Protein AF-A0A7C7L9P2-F1 (afdb_monomer_lite)

Radius of gyration: 12.27 Å; chains: 1; bounding box: 27×23×30 Å

pLDDT: mean 86.63, std 9.26, range [55.41, 95.69]

Foldseek 3Di:
DDPPQKDWQWKDDPPDTGGDDPPDDDDPPIDTDMDHPDPVCVVVVVVVVDDPPPPD

Structure (mmCIF, N/CA/C/O backbone):
data_AF-A0A7C7L9P2-F1
#
_entry.id   AF-A0A7C7L9P2-F1
#
loop_
_atom_site.group_PDB
_atom_site.id
_atom_site.type_symbol
_atom_site.label_atom_id
_atom_site.label_alt_id
_atom_site.label_comp_id
_atom_site.label_asym_id
_atom_site.label_entity_id
_atom_site.label_seq_id
_atom_site.pdbx_PDB_ins_code
_atom_site.Cartn_x
_atom_site.Cartn_y
_atom_site.Cartn_z
_atom_site.occupancy
_atom_site.B_iso_or_equiv
_atom_site.auth_seq_id
_atom_site.auth_comp_id
_atom_site.auth_asym_id
_atom_site.auth_atom_id
_atom_site.pdbx_PDB_model_num
ATOM 1 N N . LYS A 1 1 ? 1.562 7.218 -4.815 1.00 74.69 1 LYS A N 1
ATOM 2 C CA . LYS A 1 1 ? 1.344 6.572 -6.140 1.00 74.69 1 LYS A CA 1
ATOM 3 C C . LYS A 1 1 ? 1.994 5.201 -6.086 1.00 74.69 1 LYS A C 1
ATOM 5 O O . LYS A 1 1 ? 3.083 5.129 -5.540 1.00 74.69 1 LYS A O 1
ATOM 10 N N . LEU A 1 2 ? 1.350 4.159 -6.614 1.00 84.44 2 LEU A N 1
ATOM 11 C CA . LEU A 1 2 ? 1.931 2.811 -6.630 1.00 84.44 2 LEU A CA 1
ATOM 12 C C . LEU A 1 2 ? 3.142 2.739 -7.580 1.00 84.44 2 LEU A C 1
ATOM 14 O O . LEU A 1 2 ? 3.141 3.456 -8.591 1.00 84.44 2 LEU A O 1
ATOM 18 N N . PRO A 1 3 ? 4.145 1.887 -7.293 1.00 86.56 3 PRO A N 1
ATOM 19 C CA . PRO A 1 3 ? 5.257 1.645 -8.202 1.00 86.56 3 PRO A CA 1
ATOM 20 C C . PRO A 1 3 ? 4.766 1.097 -9.545 1.00 86.56 3 PRO A C 1
ATOM 22 O O . PRO A 1 3 ? 3.692 0.495 -9.652 1.00 86.56 3 PRO A O 1
ATOM 25 N N . LYS A 1 4 ? 5.547 1.312 -10.607 1.00 88.56 4 LYS A N 1
ATOM 26 C CA . LYS A 1 4 ? 5.197 0.784 -11.932 1.00 88.56 4 LYS A CA 1
ATOM 27 C C . LYS A 1 4 ? 5.176 -0.744 -11.894 1.00 88.56 4 LYS A C 1
ATOM 29 O O . LYS A 1 4 ? 6.126 -1.360 -11.427 1.00 88.56 4 LYS A O 1
ATOM 34 N N . GLY A 1 5 ? 4.122 -1.335 -12.453 1.00 88.81 5 GLY A N 1
ATOM 35 C CA . GLY A 1 5 ? 3.946 -2.788 -12.453 1.00 88.81 5 GLY A CA 1
ATOM 36 C C . GLY A 1 5 ? 3.403 -3.349 -11.137 1.00 88.81 5 GLY A C 1
ATOM 37 O O . GLY A 1 5 ? 3.431 -4.565 -10.966 1.00 88.81 5 GLY A O 1
ATOM 38 N N . THR A 1 6 ? 2.904 -2.492 -10.239 1.00 90.50 6 THR A N 1
ATOM 39 C CA . THR A 1 6 ? 2.188 -2.896 -9.024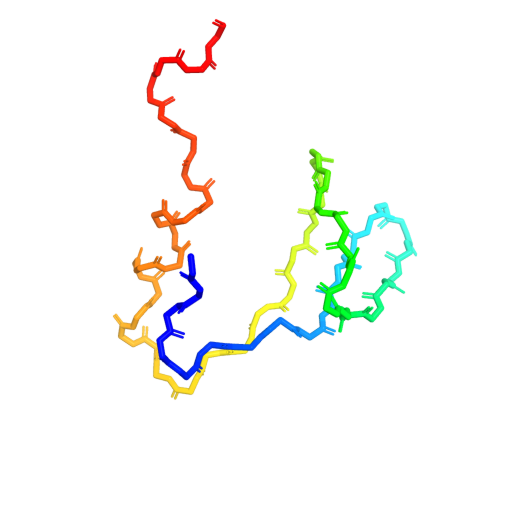 1.00 90.50 6 THR A CA 1
ATOM 40 C C . THR A 1 6 ? 0.683 -2.700 -9.202 1.00 90.50 6 THR A C 1
ATOM 42 O O . THR A 1 6 ? 0.238 -1.662 -9.693 1.00 90.50 6 THR A O 1
ATOM 45 N N . THR A 1 7 ? -0.121 -3.687 -8.807 1.00 90.75 7 THR A N 1
ATOM 46 C CA . THR A 1 7 ? -1.594 -3.624 -8.813 1.00 90.75 7 THR A CA 1
ATOM 47 C C . THR A 1 7 ? -2.145 -4.132 -7.486 1.00 90.75 7 THR A C 1
ATOM 49 O O . THR A 1 7 ? -1.652 -5.126 -6.960 1.00 90.75 7 THR A O 1
ATOM 52 N N . ILE A 1 8 ? -3.161 -3.460 -6.940 1.00 90.50 8 ILE A N 1
ATOM 53 C CA . ILE A 1 8 ? -3.876 -3.927 -5.745 1.00 90.50 8 ILE A CA 1
ATOM 54 C C . ILE A 1 8 ? -4.969 -4.890 -6.203 1.00 90.50 8 ILE A C 1
ATOM 56 O O . ILE A 1 8 ? -5.798 -4.518 -7.028 1.00 90.50 8 ILE A O 1
ATOM 60 N N . GLY A 1 9 ? -4.955 -6.121 -5.696 1.00 91.25 9 GLY A N 1
ATOM 61 C CA . GLY A 1 9 ? -5.977 -7.120 -6.012 1.00 91.25 9 GLY A CA 1
ATOM 62 C C . GLY A 1 9 ? -7.150 -7.080 -5.040 1.00 91.25 9 GLY A C 1
ATOM 63 O O . GLY A 1 9 ? -8.309 -7.057 -5.450 1.00 91.25 9 GLY A O 1
ATOM 64 N N . ALA A 1 10 ? -6.847 -7.060 -3.744 1.00 94.81 10 ALA A N 1
ATOM 65 C CA . ALA A 1 10 ? -7.853 -7.085 -2.694 1.00 94.81 10 ALA A CA 1
ATOM 66 C C . ALA A 1 10 ? -7.329 -6.479 -1.391 1.00 94.81 10 ALA A C 1
ATOM 68 O O . ALA A 1 10 ? -6.120 -6.372 -1.175 1.00 94.81 10 ALA A O 1
ATOM 69 N N . ILE A 1 11 ? -8.264 -6.126 -0.520 1.00 94.56 11 ILE A N 1
ATOM 70 C CA . ILE A 1 11 ? -8.029 -5.717 0.859 1.00 94.56 11 ILE A CA 1
ATOM 71 C C . ILE A 1 11 ? -8.733 -6.732 1.754 1.00 94.56 11 ILE A C 1
ATOM 73 O O . ILE A 1 11 ? -9.904 -7.037 1.543 1.00 94.56 11 ILE A O 1
ATOM 77 N N . VAL A 1 12 ? -8.027 -7.264 2.742 1.00 95.69 12 VAL A N 1
ATOM 78 C CA . VAL A 1 12 ? -8.587 -8.148 3.761 1.00 95.69 12 VAL A CA 1
ATOM 79 C C . VAL A 1 12 ? -8.751 -7.350 5.049 1.00 95.69 12 VAL A C 1
ATOM 81 O O . VAL A 1 12 ? -7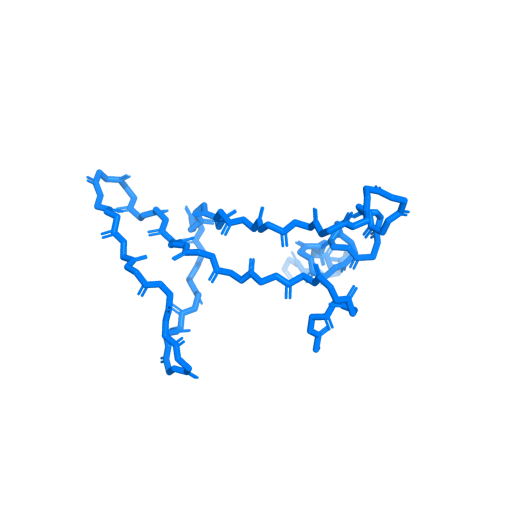.773 -6.830 5.589 1.00 95.69 12 VAL A O 1
ATOM 84 N N . ARG A 1 13 ? -9.995 -7.249 5.526 1.00 95.06 13 ARG A N 1
ATOM 85 C CA . ARG A 1 13 ? -10.378 -6.521 6.741 1.00 95.06 13 ARG A CA 1
ATOM 86 C C . ARG A 1 13 ? -11.096 -7.473 7.688 1.00 95.06 13 ARG A C 1
ATOM 88 O O . ARG A 1 13 ? -12.259 -7.818 7.466 1.00 95.06 13 ARG A O 1
ATOM 95 N N . GLY A 1 14 ? -10.392 -7.913 8.728 1.00 92.12 14 GLY A N 1
ATOM 96 C CA . GLY A 1 14 ? -10.847 -9.030 9.558 1.00 92.12 14 GLY A CA 1
ATOM 97 C C . GLY A 1 14 ? -11.067 -10.274 8.695 1.00 92.12 14 GLY A C 1
ATOM 98 O O . GLY 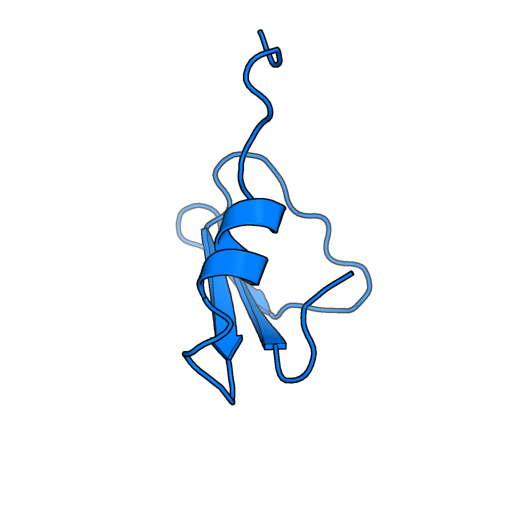A 1 14 ? -10.170 -10.682 7.964 1.00 92.12 14 GLY A O 1
ATOM 99 N N . ASP A 1 15 ? -12.285 -10.813 8.718 1.00 93.38 15 ASP A N 1
ATOM 100 C CA . ASP A 1 15 ? -12.656 -12.017 7.959 1.00 93.38 15 ASP A CA 1
ATOM 101 C C . ASP A 1 15 ? -13.257 -11.714 6.572 1.00 93.38 15 ASP A C 1
ATOM 103 O O . ASP A 1 15 ? -13.777 -12.607 5.901 1.00 93.38 15 ASP A O 1
ATOM 107 N N . GLN A 1 16 ? -13.233 -10.450 6.133 1.00 93.31 16 GLN A N 1
ATOM 108 C CA . GLN A 1 16 ? -13.813 -10.029 4.857 1.00 93.31 16 GLN A CA 1
ATOM 109 C C . GLN A 1 16 ? -12.739 -9.727 3.818 1.00 93.31 16 GLN A C 1
ATOM 111 O O . GLN A 1 16 ? -11.748 -9.060 4.108 1.00 93.31 16 GLN A O 1
ATOM 116 N N . VAL A 1 17 ? -12.985 -10.158 2.578 1.00 94.25 17 VAL A N 1
ATOM 117 C CA . VAL A 1 17 ? -12.165 -9.818 1.410 1.00 94.25 17 VAL A CA 1
ATOM 118 C C . VAL A 1 17 ? -12.923 -8.807 0.554 1.00 94.25 17 VAL A C 1
ATOM 120 O O . VAL A 1 17 ? -13.985 -9.113 0.013 1.00 94.25 17 VAL A O 1
ATOM 123 N N . LEU A 1 18 ? -12.368 -7.606 0.416 1.00 93.50 18 LEU A N 1
ATOM 124 C CA . LEU A 1 18 ? -12.867 -6.541 -0.446 1.00 93.50 18 LEU A CA 1
ATOM 125 C C . LEU A 1 18 ? -12.041 -6.508 -1.736 1.00 93.50 18 LEU A C 1
ATOM 127 O O . LEU A 1 18 ? -10.818 -6.385 -1.685 1.00 93.50 18 LEU A O 1
ATOM 131 N N . ILE A 1 19 ? -12.689 -6.598 -2.898 1.00 91.25 19 ILE A N 1
ATOM 132 C CA . ILE A 1 19 ? -12.007 -6.399 -4.185 1.00 91.25 19 ILE A CA 1
ATOM 133 C C . ILE A 1 19 ? -11.597 -4.932 -4.295 1.00 91.25 19 ILE A C 1
ATOM 135 O O . ILE A 1 19 ? -12.408 -4.037 -4.061 1.00 91.25 19 ILE A O 1
ATOM 139 N N . ALA A 1 20 ? -10.326 -4.686 -4.612 1.00 87.75 20 ALA A N 1
ATOM 140 C CA . ALA A 1 20 ? -9.804 -3.331 -4.658 1.00 87.75 20 ALA A CA 1
ATOM 141 C C . ALA 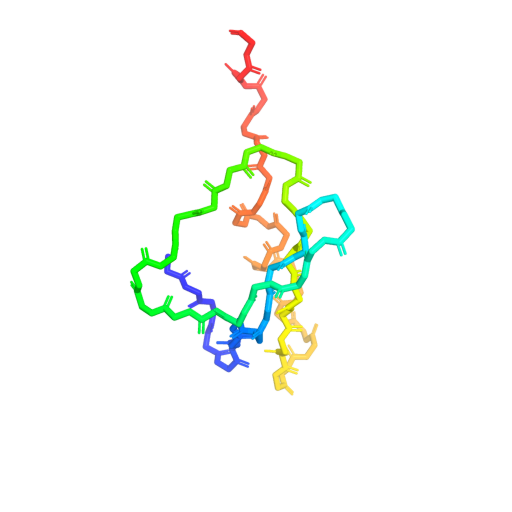A 1 20 ? -10.342 -2.583 -5.883 1.00 87.75 20 ALA A C 1
ATOM 143 O O . ALA A 1 20 ? -10.155 -3.004 -7.025 1.00 87.75 20 ALA A O 1
ATOM 144 N N . HIS A 1 21 ? -10.978 -1.442 -5.633 1.00 85.62 21 HIS A N 1
ATOM 145 C CA . HIS A 1 21 ? -11.470 -0.528 -6.656 1.00 85.62 21 HIS A CA 1
ATOM 146 C C . HIS A 1 21 ? -10.848 0.864 -6.482 1.00 85.62 21 HIS A C 1
ATOM 148 O O . HIS A 1 21 ? -10.145 1.146 -5.513 1.00 85.62 21 HIS A O 1
ATOM 154 N N . HIS A 1 22 ? -11.082 1.750 -7.453 1.00 80.75 22 HIS A N 1
ATOM 155 C CA . HIS A 1 22 ? -10.468 3.083 -7.526 1.00 80.75 22 HIS A CA 1
ATOM 156 C C . HIS A 1 22 ? -10.819 4.031 -6.363 1.00 80.75 22 HIS A C 1
ATOM 158 O O . HIS A 1 22 ? -10.175 5.060 -6.193 1.00 80.75 22 HIS A O 1
ATOM 164 N N . ASP A 1 23 ? -11.846 3.697 -5.589 1.00 84.25 23 ASP A N 1
ATOM 165 C CA . ASP A 1 23 ? -12.465 4.495 -4.530 1.00 84.25 23 ASP A CA 1
ATOM 166 C C . ASP A 1 23 ? -12.396 3.799 -3.165 1.00 84.25 23 ASP A C 1
ATOM 168 O O . ASP A 1 23 ? -12.901 4.321 -2.172 1.00 84.25 23 ASP A O 1
ATOM 172 N N . THR A 1 24 ? -11.765 2.623 -3.089 1.00 85.19 24 THR A N 1
ATOM 173 C CA . THR A 1 24 ? -11.644 1.898 -1.827 1.00 85.19 24 THR A CA 1
ATOM 174 C C . THR A 1 24 ? -10.652 2.603 -0.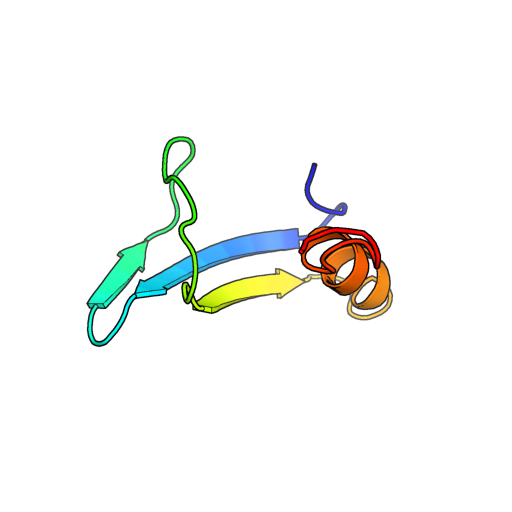903 1.00 85.19 24 THR A C 1
ATOM 176 O O . THR A 1 24 ? -9.481 2.777 -1.240 1.00 85.19 24 THR A O 1
ATOM 179 N N . VAL A 1 25 ? -11.124 3.003 0.280 1.00 88.88 25 VAL A N 1
ATOM 180 C CA . VAL A 1 25 ? -10.304 3.658 1.308 1.00 88.88 25 VAL A CA 1
ATOM 181 C C . VAL A 1 25 ? -9.684 2.603 2.224 1.00 88.88 25 VAL A C 1
ATOM 183 O O . VAL A 1 25 ? -10.397 1.799 2.833 1.00 88.88 25 VAL A O 1
ATOM 186 N N . ILE A 1 26 ? -8.354 2.635 2.321 1.00 88.50 26 ILE A N 1
ATOM 187 C CA . ILE A 1 26 ? -7.564 1.807 3.239 1.00 88.50 26 ILE A CA 1
ATOM 188 C C . ILE A 1 26 ? -7.712 2.366 4.653 1.00 88.50 26 ILE A C 1
ATOM 190 O O . ILE A 1 26 ? -7.612 3.576 4.863 1.00 88.50 26 ILE A O 1
ATOM 194 N N . LEU A 1 27 ? -7.937 1.479 5.611 1.00 89.44 27 LEU A N 1
ATOM 195 C CA . LEU A 1 27 ? -8.016 1.782 7.033 1.00 89.44 27 LEU A CA 1
ATOM 196 C C . LEU A 1 27 ? -6.870 1.101 7.789 1.00 89.44 27 LEU A C 1
ATOM 198 O O . LEU A 1 27 ? -6.172 0.242 7.249 1.00 89.44 27 LEU A O 1
ATOM 202 N N . SER A 1 28 ? -6.676 1.488 9.048 1.00 88.69 28 SER A N 1
ATOM 203 C CA . SER A 1 28 ? -5.761 0.779 9.945 1.00 88.69 28 SER A CA 1
ATOM 204 C C . SER A 1 28 ? -6.136 -0.702 10.048 1.00 88.69 28 SER A C 1
ATOM 206 O O . SER A 1 28 ? -7.318 -1.043 10.013 1.00 88.69 28 SER A O 1
ATOM 208 N N . ASP A 1 29 ? -5.119 -1.554 10.179 1.00 88.81 29 ASP A N 1
ATOM 209 C CA . ASP A 1 29 ? -5.215 -3.022 10.260 1.00 88.81 29 ASP A CA 1
ATOM 210 C C . ASP A 1 29 ? -5.711 -3.738 8.986 1.00 88.81 29 ASP A C 1
ATOM 212 O O . ASP A 1 29 ? -5.882 -4.962 8.976 1.00 88.81 29 ASP A O 1
ATOM 216 N N . ASP A 1 30 ? -5.887 -3.011 7.879 1.00 92.06 30 ASP A N 1
ATOM 217 C CA . ASP A 1 30 ? -6.138 -3.622 6.576 1.00 92.06 30 ASP A CA 1
ATOM 218 C C . ASP A 1 30 ? -4.906 -4.381 6.069 1.00 92.06 30 ASP A C 1
ATOM 220 O O . ASP A 1 30 ? -3.798 -3.846 5.995 1.00 92.06 30 ASP A O 1
ATOM 224 N N . HIS A 1 31 ? -5.120 -5.613 5.611 1.00 92.12 31 HIS A N 1
ATOM 225 C CA . HIS A 1 31 ? -4.096 -6.387 4.917 1.00 92.12 31 HIS A CA 1
ATOM 226 C C . HIS A 1 31 ? -4.302 -6.267 3.410 1.00 92.12 31 HIS A C 1
ATOM 228 O O . HIS A 1 31 ? -5.320 -6.695 2.868 1.00 92.12 31 HIS A O 1
ATOM 234 N N . ILE A 1 32 ? -3.329 -5.698 2.709 1.00 91.75 32 ILE A N 1
ATOM 235 C CA . ILE A 1 32 ? -3.460 -5.405 1.281 1.00 91.75 32 ILE A CA 1
ATOM 236 C C . ILE A 1 32 ? -2.728 -6.465 0.462 1.00 91.75 32 ILE A C 1
ATOM 238 O O . ILE A 1 32 ? -1.529 -6.679 0.626 1.00 91.75 32 ILE A O 1
ATOM 242 N N . ILE A 1 33 ? -3.441 -7.100 -0.468 1.00 92.56 33 ILE A N 1
ATOM 243 C CA . ILE A 1 33 ? -2.867 -8.053 -1.419 1.00 92.56 33 ILE A CA 1
ATOM 244 C C . ILE A 1 33 ? -2.447 -7.293 -2.678 1.00 92.56 33 ILE A C 1
ATOM 246 O O . ILE A 1 33 ? -3.282 -6.784 -3.433 1.00 92.56 33 ILE A O 1
ATOM 250 N N . LEU A 1 34 ? -1.136 -7.237 -2.909 1.00 91.56 34 LEU A N 1
ATOM 251 C CA . LEU A 1 34 ? -0.509 -6.557 -4.040 1.00 91.56 34 LEU A CA 1
ATOM 252 C C . LEU A 1 34 ? 0.132 -7.571 -4.986 1.00 91.56 34 LEU A C 1
AT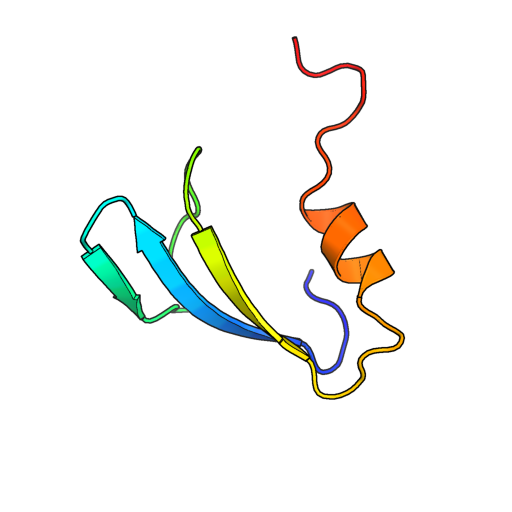OM 254 O O . LEU A 1 34 ? 0.805 -8.506 -4.557 1.00 91.56 34 LEU A O 1
ATOM 258 N N . PHE A 1 35 ? -0.019 -7.339 -6.284 1.00 91.56 35 PHE A N 1
ATOM 259 C CA . PHE A 1 35 ? 0.697 -8.058 -7.328 1.00 91.56 35 PHE A CA 1
ATOM 260 C C . PHE A 1 35 ? 1.779 -7.157 -7.899 1.00 91.56 35 PHE A C 1
ATOM 262 O O . PHE A 1 35 ? 1.487 -6.058 -8.372 1.00 91.56 35 PHE A O 1
ATOM 269 N N . LEU A 1 36 ? 3.023 -7.628 -7.857 1.00 91.88 36 LEU A N 1
ATOM 270 C CA . LEU A 1 36 ? 4.169 -6.966 -8.463 1.00 91.88 36 LEU A CA 1
ATOM 271 C C . LEU A 1 36 ? 4.644 -7.808 -9.644 1.00 91.88 36 LEU A C 1
ATOM 273 O O . LEU A 1 36 ? 4.939 -8.991 -9.487 1.00 91.88 36 LEU A O 1
ATOM 277 N N . VAL A 1 37 ? 4.759 -7.187 -10.815 1.00 93.75 37 VAL A N 1
ATOM 278 C CA . VAL A 1 37 ? 5.371 -7.829 -11.991 1.00 93.75 37 VAL A CA 1
ATOM 279 C C . VAL A 1 37 ? 6.891 -7.954 -11.818 1.00 93.75 37 VAL A C 1
ATOM 281 O O . VAL A 1 37 ? 7.494 -8.914 -12.289 1.00 93.75 37 VAL A O 1
ATOM 284 N N . ASP A 1 38 ? 7.508 -7.003 -11.113 1.00 92.06 38 ASP A N 1
ATOM 285 C CA . ASP A 1 38 ? 8.945 -6.962 -10.840 1.00 92.06 38 ASP A CA 1
ATOM 286 C C . ASP A 1 38 ? 9.206 -6.946 -9.329 1.00 92.06 38 ASP A C 1
ATOM 288 O O . ASP A 1 38 ? 8.958 -5.954 -8.641 1.00 92.06 38 ASP A O 1
ATOM 292 N N . LYS A 1 39 ? 9.742 -8.055 -8.811 1.00 89.56 39 LYS A N 1
ATOM 293 C CA . LYS A 1 39 ? 10.048 -8.220 -7.383 1.00 89.56 39 LYS A CA 1
ATOM 294 C C . LYS A 1 39 ? 11.171 -7.311 -6.879 1.00 89.56 39 LYS A C 1
ATOM 296 O O . LYS A 1 39 ? 11.306 -7.148 -5.673 1.00 89.56 39 LYS A O 1
ATOM 301 N N . THR A 1 40 ? 11.993 -6.729 -7.756 1.00 91.81 40 THR A N 1
ATOM 302 C CA . THR A 1 40 ? 13.060 -5.806 -7.322 1.00 91.81 40 THR A CA 1
ATOM 303 C C . THR A 1 40 ? 12.500 -4.512 -6.729 1.00 91.81 40 THR A C 1
ATOM 305 O O . THR A 1 40 ? 13.203 -3.809 -6.013 1.00 91.81 40 THR A O 1
ATOM 308 N N . ARG A 1 41 ? 11.210 -4.238 -6.961 1.00 88.69 41 ARG A N 1
ATOM 309 C CA . ARG A 1 41 ? 10.481 -3.062 -6.474 1.00 88.69 41 ARG A CA 1
ATOM 310 C C . ARG A 1 41 ? 9.792 -3.259 -5.125 1.00 88.69 41 ARG A C 1
ATOM 312 O O . ARG A 1 41 ? 9.013 -2.401 -4.723 1.00 88.69 41 ARG A O 1
ATOM 319 N N . ILE A 1 42 ? 10.039 -4.374 -4.433 1.00 89.88 42 ILE A N 1
ATOM 320 C CA . ILE A 1 42 ? 9.433 -4.640 -3.118 1.00 89.88 42 ILE A CA 1
ATOM 321 C C . ILE A 1 42 ? 9.738 -3.503 -2.135 1.00 89.88 42 ILE A C 1
ATOM 323 O O . ILE A 1 42 ? 8.822 -3.028 -1.476 1.00 89.88 42 ILE A O 1
ATOM 327 N N . THR A 1 43 ? 10.968 -2.984 -2.120 1.00 90.50 43 THR A N 1
ATOM 328 C CA . THR A 1 43 ? 11.354 -1.884 -1.220 1.00 90.50 43 THR A CA 1
ATOM 329 C C . THR A 1 43 ? 10.545 -0.605 -1.468 1.00 90.50 43 THR A C 1
ATOM 331 O O . THR A 1 43 ? 10.099 0.024 -0.519 1.00 90.50 43 THR A O 1
ATOM 334 N N . GLU A 1 44 ? 10.240 -0.264 -2.729 1.00 90.25 44 GLU A N 1
ATOM 335 C CA . GLU A 1 44 ? 9.375 0.890 -3.044 1.00 90.25 44 GLU A CA 1
ATOM 336 C C . GLU A 1 44 ? 7.947 0.714 -2.491 1.00 90.25 44 GLU A C 1
ATOM 338 O O . GLU A 1 44 ? 7.254 1.693 -2.218 1.00 90.25 44 GLU A O 1
ATOM 343 N N . VAL A 1 45 ? 7.477 -0.534 -2.376 1.00 89.12 45 VAL A N 1
ATOM 344 C CA . VAL A 1 45 ? 6.176 -0.855 -1.780 1.00 89.12 45 VAL A CA 1
ATOM 345 C C . VAL A 1 45 ? 6.248 -0.783 -0.258 1.00 89.12 45 VAL A C 1
ATOM 347 O O . VAL A 1 45 ? 5.351 -0.205 0.345 1.00 89.12 45 VAL A O 1
ATOM 350 N N . GLU A 1 46 ? 7.299 -1.316 0.362 1.00 88.00 46 GLU A N 1
ATOM 351 C CA . GLU A 1 46 ? 7.512 -1.227 1.814 1.00 88.00 46 GLU A CA 1
ATOM 352 C C . GLU A 1 46 ? 7.550 0.234 2.280 1.00 88.00 46 GLU A C 1
ATOM 354 O O . GLU A 1 46 ? 6.849 0.593 3.224 1.00 88.00 46 GLU A O 1
ATOM 359 N N . ASP A 1 47 ? 8.254 1.100 1.548 1.00 87.56 47 ASP A N 1
ATOM 360 C CA . ASP A 1 47 ? 8.344 2.534 1.844 1.00 87.56 47 ASP A CA 1
ATOM 361 C C . ASP A 1 47 ? 6.984 3.254 1.783 1.00 87.56 47 ASP A C 1
ATOM 363 O O . ASP A 1 47 ? 6.769 4.235 2.494 1.00 87.56 47 ASP A O 1
ATOM 367 N N . LEU A 1 48 ? 6.040 2.784 0.955 1.00 84.19 48 LEU A N 1
ATOM 368 C CA . LEU A 1 48 ? 4.690 3.361 0.867 1.00 84.19 48 LEU A CA 1
ATOM 369 C C . LEU A 1 48 ? 3.825 3.051 2.091 1.00 84.19 48 LEU A C 1
ATOM 371 O O . LEU A 1 48 ? 2.913 3.822 2.391 1.00 84.19 48 LEU A O 1
ATOM 375 N N . PHE A 1 49 ? 4.083 1.923 2.753 1.00 81.62 49 PHE A N 1
ATOM 376 C CA . PHE A 1 49 ? 3.344 1.474 3.935 1.00 81.62 49 PHE A CA 1
ATOM 377 C C . PHE A 1 49 ? 4.112 1.703 5.239 1.00 81.62 49 PHE A C 1
ATOM 379 O O . PHE A 1 49 ? 3.557 1.513 6.321 1.00 81.62 49 PHE A O 1
ATOM 386 N N . ALA A 1 50 ? 5.366 2.143 5.153 1.00 80.00 50 ALA A N 1
ATOM 387 C CA . ALA A 1 50 ? 6.138 2.567 6.302 1.00 80.00 50 ALA A CA 1
ATOM 388 C C . ALA A 1 50 ? 5.506 3.820 6.926 1.00 80.00 50 ALA A C 1
ATOM 390 O O . ALA A 1 50 ? 5.353 4.863 6.288 1.00 80.00 50 ALA A O 1
ATOM 391 N N . VAL A 1 51 ? 5.168 3.735 8.211 1.00 73.19 51 VAL A N 1
ATOM 392 C CA . VAL A 1 51 ? 4.864 4.923 9.010 1.00 73.19 51 VAL A CA 1
ATOM 393 C C . VAL A 1 51 ? 6.172 5.641 9.339 1.00 73.19 51 VAL A C 1
ATOM 395 O O . VAL A 1 51 ? 7.157 5.022 9.741 1.00 73.19 51 VAL A O 1
ATOM 398 N N . GLY A 1 52 ? 6.206 6.961 9.148 1.00 67.19 52 GLY A N 1
ATOM 399 C CA . GLY A 1 52 ? 7.355 7.768 9.558 1.00 67.19 52 GLY A CA 1
ATOM 400 C C . GLY A 1 52 ? 7.607 7.644 11.066 1.00 67.19 52 GLY A C 1
ATOM 401 O O . GLY A 1 52 ? 6.673 7.501 11.851 1.00 67.19 52 GLY A O 1
ATOM 402 N N . LEU A 1 53 ? 8.866 7.758 11.493 1.00 62.72 53 LEU A N 1
ATOM 403 C CA . LEU A 1 53 ? 9.278 7.638 12.906 1.00 62.72 53 LEU A CA 1
ATOM 404 C C . LEU A 1 53 ? 8.605 8.649 13.867 1.00 62.72 53 LEU A C 1
ATOM 406 O O . LEU A 1 53 ? 8.794 8.565 15.075 1.00 62.72 53 LEU A O 1
ATOM 410 N N . THR A 1 54 ? 7.838 9.607 13.345 1.00 63.72 54 THR A N 1
ATOM 411 C CA . THR A 1 54 ? 7.150 10.676 14.083 1.00 63.72 54 THR A CA 1
ATOM 412 C C . THR A 1 54 ? 5.633 10.479 14.217 1.00 63.72 54 THR A C 1
ATOM 414 O O . THR A 1 54 ? 4.953 11.415 14.622 1.00 63.72 54 THR A O 1
ATOM 417 N N . PHE A 1 55 ? 5.077 9.316 13.860 1.00 56.53 55 PHE A N 1
ATOM 418 C CA . PHE A 1 55 ? 3.650 9.020 14.054 1.00 56.53 55 PHE A CA 1
ATOM 419 C C . PHE A 1 55 ? 3.397 8.419 15.452 1.00 56.53 55 PHE A C 1
ATOM 421 O O . PHE A 1 55 ? 3.222 7.210 15.588 1.00 56.53 55 PHE A O 1
ATOM 428 N N . PHE A 1 56 ? 3.386 9.273 16.479 1.00 55.41 56 PHE A N 1
ATOM 429 C CA . PHE A 1 56 ? 2.807 9.014 17.806 1.00 55.41 56 PHE A CA 1
ATOM 430 C C . PHE A 1 56 ? 1.935 10.202 18.216 1.00 55.41 56 PHE A C 1
ATOM 432 O O . PHE A 1 56 ? 2.311 11.343 17.855 1.00 55.41 56 PHE A O 1
#

Secondary structure (DSSP, 8-state):
-PPTTEEEEEEEETTEEEEP-TTPPP-TTPEEEEEES-GGGHHHHHHHHPPPTT--

Sequence (56 aa):
KLPKGTTIGAIVRGDQVLIAHHDTVILSDDHIILFLVDKTRITEVEDLFAVGLTFF